Protein AF-A0AAJ1HR71-F1 (afdb_monomer)

Solvent-accessible surface area (backbone atoms only — not comparable to full-atom values): 4731 Å² total; per-residue (Å²): 134,82,80,77,71,55,48,75,35,75,50,74,50,80,42,56,54,75,44,79,48,62,70,69,57,53,53,54,48,35,72,79,36,60,74,57,45,64,77,50,57,89,41,65,93,49,55,93,77,60,80,49,70,48,70,53,66,50,37,35,35,42,35,36,41,66,42,86,74,64,44,73,47,79,46,78,107

pLDDT: mean 81.03, std 15.13, range [37.03, 97.25]

Secondary structure (DSSP, 8-state):
--TTSGGG-EEEEEEEEEEE--HHHHHHHHHH-TTHHHHTGGGGGGGGG---EEEEEEEEEEEETTSSSPEEEEEE-

Foldseek 3Di:
DDDPVCLQDKDKFFDFDKDWDDLVVVVVVCVVPVVVVVVCVVPVVCSVVDTDIDGDTAKMKMWRSPDVVIDIDIDGD

Sequence (77 aa):
MTGSKTLNSVGFTLTGTAAEVDQQYLEQIFAARPEMQQISANHSERRSILRPFAITPIAGSIYDLRQQPIFQKRIEF

Structure (mmCIF, N/CA/C/O backbone):
data_AF-A0AAJ1HR71-F1
#
_entry.id   AF-A0AAJ1HR71-F1
#
loop_
_atom_site.group_PDB
_atom_site.id
_atom_site.type_symbol
_atom_site.label_atom_id
_atom_site.label_alt_id
_atom_site.label_comp_id
_atom_site.label_asym_id
_atom_site.label_entity_id
_atom_site.label_seq_id
_atom_site.pdbx_PDB_ins_code
_atom_site.Cartn_x
_atom_site.Cartn_y
_atom_site.Cartn_z
_atom_site.occupancy
_atom_site.B_iso_or_equiv
_atom_site.auth_seq_id
_atom_site.auth_comp_id
_atom_site.auth_asym_id
_atom_site.auth_atom_id
_atom_site.pdbx_PDB_model_num
ATOM 1 N N . MET A 1 1 ? 2.658 -3.517 23.654 1.00 37.03 1 MET A N 1
ATOM 2 C CA . MET A 1 1 ? 3.253 -2.162 23.565 1.00 37.03 1 MET A CA 1
ATOM 3 C C . MET A 1 1 ? 2.123 -1.141 23.469 1.00 37.03 1 MET A C 1
ATOM 5 O O . MET A 1 1 ? 1.055 -1.475 22.983 1.00 37.03 1 MET A O 1
ATOM 9 N N . THR A 1 2 ? 2.317 0.020 24.082 1.00 42.53 2 THR A N 1
ATOM 10 C CA . THR A 1 2 ? 1.340 0.827 24.837 1.00 42.53 2 THR A CA 1
ATOM 11 C C . THR A 1 2 ? 0.333 1.635 23.997 1.00 42.53 2 THR A C 1
ATOM 13 O O . THR A 1 2 ? 0.712 2.474 23.185 1.00 42.53 2 THR A O 1
ATOM 16 N N . GLY A 1 3 ? -0.964 1.412 24.258 1.00 54.19 3 GLY A N 1
ATOM 17 C CA . GLY A 1 3 ? -2.129 1.924 23.518 1.00 54.19 3 GLY A CA 1
ATOM 18 C C . GLY A 1 3 ? -2.694 3.293 23.929 1.00 54.19 3 GLY A C 1
ATOM 19 O O . GLY A 1 3 ? -3.875 3.532 23.712 1.00 54.19 3 GLY A O 1
ATOM 20 N N . SER A 1 4 ? -1.900 4.205 24.505 1.00 53.62 4 SER A N 1
ATOM 21 C CA . SER A 1 4 ? -2.370 5.579 24.791 1.00 53.62 4 SER A CA 1
ATOM 22 C C . SER A 1 4 ? -2.060 6.587 23.677 1.00 53.62 4 SER A C 1
ATOM 24 O O . SER A 1 4 ? -2.746 7.597 23.561 1.00 53.62 4 SER A O 1
ATOM 26 N N . LYS A 1 5 ? -1.062 6.320 22.820 1.00 53.62 5 LYS A N 1
ATOM 27 C CA . LYS A 1 5 ? -0.666 7.237 21.731 1.00 53.62 5 LYS A CA 1
ATOM 28 C C . LYS A 1 5 ? -1.447 7.044 20.428 1.00 53.62 5 LYS A C 1
ATOM 30 O O . LYS A 1 5 ? -1.455 7.940 19.594 1.00 53.62 5 LYS A O 1
ATOM 35 N N . THR A 1 6 ? -2.109 5.904 20.241 1.00 56.75 6 THR A N 1
ATOM 36 C CA . THR A 1 6 ? -2.863 5.579 19.016 1.00 56.75 6 THR A CA 1
ATOM 37 C C . THR A 1 6 ? -4.262 6.193 18.975 1.00 56.75 6 THR A C 1
ATOM 39 O O . THR A 1 6 ? -4.823 6.328 17.895 1.00 56.75 6 THR A O 1
ATOM 42 N N . LEU A 1 7 ? -4.814 6.631 20.111 1.00 61.00 7 LEU A N 1
ATOM 43 C CA . LEU A 1 7 ? -6.130 7.288 20.185 1.00 61.00 7 LEU A CA 1
ATOM 44 C C . LEU A 1 7 ? -6.181 8.650 19.471 1.00 61.00 7 LEU A C 1
ATOM 46 O O . LEU A 1 7 ? -7.260 9.174 19.238 1.00 61.00 7 LEU A O 1
ATOM 50 N N . ASN A 1 8 ? -5.031 9.217 19.090 1.00 79.00 8 ASN A N 1
ATOM 51 C CA . ASN A 1 8 ? -4.969 10.398 18.232 1.00 79.00 8 ASN A CA 1
ATOM 52 C C . ASN A 1 8 ? -4.346 10.071 16.869 1.00 79.00 8 ASN A C 1
ATOM 54 O O . ASN A 1 8 ? -3.356 10.679 16.464 1.00 79.00 8 ASN A O 1
ATOM 58 N N . SER A 1 9 ? -4.872 9.056 16.184 1.00 85.38 9 SER A N 1
ATOM 59 C CA . SER A 1 9 ? -4.366 8.659 14.870 1.00 85.38 9 SER A CA 1
ATOM 60 C C . SER A 1 9 ? -5.486 8.337 13.888 1.00 85.38 9 SER A C 1
ATOM 62 O O . SER A 1 9 ? -6.582 7.923 14.269 1.00 85.38 9 SER A O 1
ATOM 64 N N . VAL A 1 10 ? -5.181 8.544 12.609 1.00 90.94 10 VAL A N 1
ATOM 65 C CA . VAL A 1 10 ? -5.951 8.003 11.491 1.00 90.94 10 VAL A CA 1
ATOM 66 C C . VAL A 1 10 ? -5.141 6.849 10.926 1.00 90.94 10 VAL A C 1
ATOM 68 O O . VAL A 1 10 ? -3.957 7.008 10.628 1.00 90.94 10 VAL A O 1
ATOM 71 N N . GLY A 1 11 ? -5.772 5.688 10.812 1.00 91.38 11 GLY A N 1
ATOM 72 C CA . GLY A 1 11 ? -5.177 4.490 10.239 1.00 91.38 11 GLY A CA 1
ATOM 73 C C . GLY A 1 11 ? -5.949 4.041 9.012 1.00 91.38 11 GLY A C 1
ATOM 74 O O . GLY A 1 11 ? -7.131 4.349 8.856 1.00 91.38 11 GLY A O 1
ATOM 75 N N . PHE A 1 12 ? -5.296 3.274 8.149 1.00 94.38 12 PHE A N 1
ATOM 76 C CA . P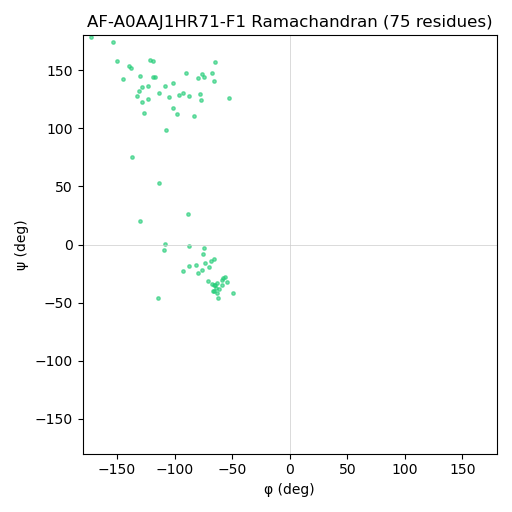HE A 1 12 ? -5.986 2.567 7.085 1.00 94.38 12 PHE A CA 1
ATOM 77 C C . PHE A 1 12 ? -5.418 1.164 6.914 1.00 94.38 12 PHE A C 1
ATOM 79 O O . PHE A 1 12 ? -4.260 0.896 7.236 1.00 94.38 12 PHE A O 1
ATOM 86 N N . THR A 1 13 ? -6.252 0.273 6.401 1.00 94.88 13 THR A N 1
ATOM 87 C CA . THR A 1 13 ? -5.857 -1.043 5.913 1.00 94.88 13 THR A CA 1
ATOM 88 C C . THR A 1 13 ? -6.161 -1.118 4.426 1.00 94.88 13 THR A C 1
ATOM 90 O O . THR A 1 13 ? -7.150 -0.554 3.952 1.00 94.88 13 THR A O 1
ATOM 93 N N . LEU A 1 14 ? -5.298 -1.810 3.687 1.00 96.31 14 LEU A N 1
ATOM 94 C CA . LEU A 1 14 ? -5.491 -2.102 2.275 1.00 96.31 14 LEU A CA 1
ATOM 95 C C . LEU A 1 14 ? -5.206 -3.582 2.046 1.00 96.31 14 LEU A C 1
ATOM 97 O O . LEU A 1 14 ? -4.156 -4.090 2.436 1.00 96.31 14 LEU A O 1
ATOM 101 N N . THR A 1 15 ? -6.147 -4.267 1.418 1.00 96.50 15 THR A N 1
ATOM 102 C CA . THR A 1 15 ? -6.010 -5.640 0.950 1.00 96.50 15 THR A CA 1
ATOM 103 C C . THR A 1 15 ? -6.045 -5.622 -0.566 1.00 96.50 15 THR A C 1
ATOM 105 O O . THR A 1 15 ? -6.927 -5.015 -1.173 1.00 96.50 15 THR A O 1
ATOM 108 N N . GLY A 1 16 ? -5.077 -6.288 -1.179 1.00 95.94 16 GLY A N 1
ATOM 109 C CA . GLY A 1 16 ? -4.913 -6.312 -2.620 1.00 95.94 16 GLY A CA 1
ATOM 110 C C . GLY A 1 16 ? -3.828 -7.289 -3.039 1.00 95.94 16 GLY A C 1
ATOM 111 O O . GLY A 1 16 ? -3.183 -7.919 -2.198 1.00 95.94 16 GLY A O 1
ATOM 112 N N . THR A 1 17 ? -3.619 -7.398 -4.343 1.00 97.25 17 THR A N 1
ATOM 113 C CA . THR A 1 17 ? -2.512 -8.169 -4.911 1.00 97.25 17 THR A CA 1
ATOM 114 C C . THR A 1 17 ? -1.316 -7.257 -5.126 1.00 97.25 17 THR A C 1
ATOM 116 O O . THR A 1 17 ? -1.458 -6.199 -5.739 1.00 97.25 17 THR A O 1
ATOM 119 N N . ALA A 1 18 ? -0.142 -7.670 -4.652 1.00 94.88 18 ALA A N 1
ATOM 120 C CA . ALA A 1 18 ? 1.109 -6.977 -4.920 1.00 94.88 18 ALA A CA 1
ATOM 121 C C . ALA A 1 18 ? 1.828 -7.639 -6.099 1.00 94.88 18 ALA A C 1
ATOM 123 O O . ALA A 1 18 ? 2.034 -8.853 -6.096 1.00 94.88 18 ALA A O 1
ATOM 124 N N . ALA A 1 19 ? 2.225 -6.840 -7.083 1.00 94.44 19 ALA A N 1
ATOM 125 C CA . ALA A 1 19 ? 3.047 -7.278 -8.201 1.00 94.44 19 ALA A CA 1
ATOM 126 C C . ALA A 1 19 ? 4.225 -6.324 -8.374 1.00 94.44 19 ALA A C 1
ATOM 128 O O . ALA A 1 19 ? 4.108 -5.122 -8.128 1.00 94.44 19 ALA A O 1
ATOM 129 N N . GLU A 1 20 ? 5.366 -6.872 -8.773 1.00 91.94 20 GLU A N 1
ATOM 130 C CA . GLU A 1 20 ? 6.517 -6.061 -9.144 1.00 91.94 20 GLU A CA 1
ATOM 131 C C . GLU A 1 20 ? 6.200 -5.260 -10.408 1.00 91.94 20 GLU A C 1
ATOM 133 O O . GLU A 1 20 ? 5.554 -5.765 -11.328 1.00 91.94 20 GLU A O 1
ATOM 138 N N . VAL A 1 21 ? 6.650 -4.011 -10.445 1.00 87.50 21 VAL A N 1
ATOM 139 C CA . VAL A 1 21 ? 6.508 -3.124 -11.601 1.00 87.50 21 VAL A CA 1
ATOM 140 C C . VAL A 1 21 ? 7.878 -2.662 -12.075 1.00 87.50 21 VAL A C 1
ATOM 142 O O . VAL A 1 21 ? 8.855 -2.703 -11.332 1.00 87.50 21 VAL A O 1
ATOM 145 N N . ASP A 1 22 ? 7.957 -2.235 -13.332 1.00 8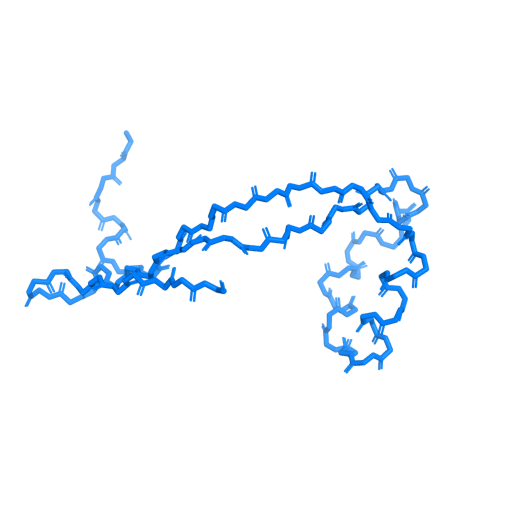4.81 22 ASP A N 1
ATOM 146 C CA . ASP A 1 22 ? 9.195 -1.699 -13.894 1.00 84.81 22 ASP A CA 1
ATOM 147 C C . ASP A 1 22 ? 9.546 -0.357 -13.227 1.00 84.81 22 ASP A C 1
ATOM 149 O O . ASP A 1 22 ? 8.674 0.442 -12.875 1.00 84.81 22 ASP A O 1
ATOM 153 N N . GLN A 1 23 ? 10.836 -0.069 -13.101 1.00 78.44 23 GLN A N 1
ATOM 154 C CA . GLN A 1 23 ? 11.342 1.240 -12.721 1.00 78.44 23 GLN A CA 1
ATOM 155 C C . GLN A 1 23 ? 10.818 2.358 -13.643 1.00 78.44 23 GLN A C 1
ATOM 157 O O . GLN A 1 23 ? 10.544 3.455 -13.159 1.00 78.44 23 GLN A O 1
ATOM 162 N N . GLN A 1 24 ? 10.579 2.086 -14.934 1.00 82.62 24 GLN A N 1
ATOM 163 C CA . GLN A 1 24 ? 9.957 3.059 -15.848 1.00 82.62 24 GLN A CA 1
ATOM 164 C C . GLN A 1 24 ? 8.566 3.522 -15.386 1.00 82.62 24 GLN A C 1
ATOM 166 O O . GLN A 1 24 ? 8.180 4.667 -15.622 1.00 82.62 24 GLN A O 1
ATOM 171 N N . TYR A 1 25 ? 7.818 2.663 -14.688 1.00 81.56 25 TYR A N 1
ATOM 172 C CA . TYR A 1 25 ? 6.514 3.016 -14.132 1.00 81.56 25 TYR A CA 1
ATOM 173 C C . TYR A 1 25 ? 6.635 4.055 -13.005 1.00 81.56 25 TYR A C 1
ATOM 175 O O . TYR A 1 25 ? 5.797 4.949 -12.890 1.00 81.56 25 TYR A O 1
ATOM 183 N N . LEU A 1 26 ? 7.712 4.009 -12.210 1.00 78.56 26 LEU A N 1
ATOM 184 C CA . LEU A 1 26 ? 7.981 5.041 -11.203 1.00 78.56 26 LEU A CA 1
ATOM 185 C C . LEU A 1 26 ? 8.282 6.399 -11.838 1.00 78.56 26 LEU A C 1
ATOM 187 O O . LEU A 1 26 ? 7.807 7.416 -11.338 1.00 78.56 26 LEU A O 1
ATOM 191 N N . GLU A 1 27 ? 9.032 6.427 -12.941 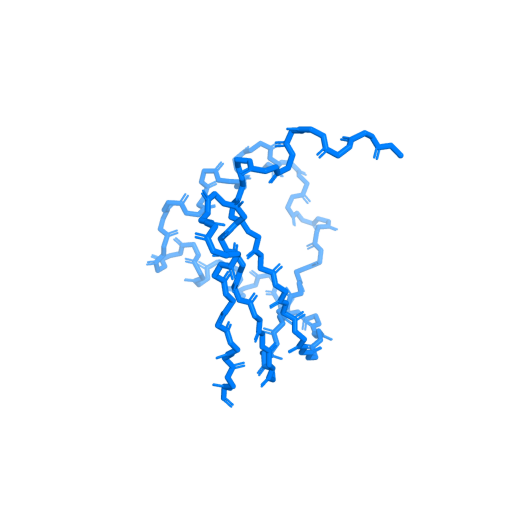1.00 81.62 27 GLU A N 1
ATOM 192 C CA . GLU A 1 27 ? 9.338 7.676 -13.651 1.00 81.62 27 GLU A CA 1
ATOM 193 C C . GLU A 1 27 ? 8.061 8.351 -14.172 1.00 81.62 27 GLU A C 1
ATOM 195 O O . GLU A 1 27 ? 7.910 9.567 -14.060 1.00 81.62 27 GLU A O 1
ATOM 200 N N . GLN A 1 28 ? 7.087 7.567 -14.649 1.00 84.25 28 GLN A N 1
ATOM 201 C CA . GLN A 1 28 ? 5.768 8.084 -15.036 1.00 84.25 28 GLN A CA 1
ATOM 202 C C . GLN A 1 28 ? 5.015 8.685 -13.840 1.00 84.25 28 GLN A C 1
ATOM 204 O O . GLN A 1 28 ? 4.426 9.761 -13.963 1.00 84.25 28 GLN A O 1
ATOM 209 N N . ILE A 1 29 ? 5.068 8.033 -12.671 1.00 82.00 29 ILE A N 1
ATOM 210 C CA . ILE A 1 29 ? 4.477 8.567 -11.436 1.00 82.00 29 ILE A CA 1
ATOM 211 C C . ILE A 1 29 ? 5.152 9.885 -11.050 1.00 82.00 29 ILE A C 1
ATOM 213 O O . ILE A 1 29 ? 4.456 10.854 -10.759 1.00 82.00 29 ILE A O 1
ATOM 217 N N . PHE A 1 30 ? 6.484 9.957 -11.079 1.00 82.12 30 PHE A N 1
ATOM 218 C CA . PHE A 1 30 ? 7.217 11.175 -10.734 1.00 82.12 30 PHE A CA 1
ATOM 219 C C . PHE A 1 30 ? 6.975 12.316 -11.723 1.00 82.12 30 PHE A C 1
ATOM 221 O O . PHE A 1 30 ? 6.906 13.468 -11.302 1.00 82.12 30 PHE A O 1
ATOM 228 N N . ALA A 1 31 ? 6.806 12.017 -13.012 1.00 85.56 31 ALA A N 1
ATOM 229 C CA . ALA A 1 31 ? 6.444 13.015 -14.013 1.00 85.56 31 ALA A CA 1
ATOM 230 C C . ALA A 1 31 ? 5.029 13.574 -13.780 1.00 85.56 31 ALA A C 1
ATOM 232 O O . ALA A 1 31 ? 4.810 14.777 -13.907 1.00 85.56 31 ALA A O 1
ATOM 233 N N . ALA A 1 32 ? 4.072 12.718 -13.406 1.00 87.44 32 ALA A N 1
ATOM 234 C CA . ALA A 1 32 ? 2.688 13.119 -13.141 1.00 87.44 32 ALA A CA 1
ATOM 235 C C . ALA A 1 32 ? 2.476 13.755 -11.750 1.00 87.44 32 ALA A C 1
ATOM 237 O O . ALA A 1 32 ? 1.508 14.496 -11.544 1.00 87.44 32 ALA A O 1
ATOM 238 N N . ARG A 1 33 ? 3.349 13.435 -10.788 1.00 83.56 33 ARG A N 1
ATOM 239 C CA . ARG A 1 33 ? 3.309 13.875 -9.383 1.00 83.56 33 ARG A CA 1
ATOM 240 C C . ARG A 1 33 ? 4.720 14.261 -8.908 1.00 83.56 33 ARG A C 1
ATOM 242 O O . ARG A 1 33 ? 5.348 13.488 -8.176 1.00 83.56 33 ARG A O 1
ATOM 249 N N . PRO A 1 34 ? 5.247 15.432 -9.312 1.00 81.31 34 PRO A N 1
ATOM 250 C CA . PRO A 1 34 ? 6.601 15.866 -8.956 1.00 81.31 34 PRO A CA 1
ATOM 251 C C . PRO A 1 34 ? 6.864 15.911 -7.444 1.00 81.31 34 PRO A C 1
ATOM 253 O O . PRO A 1 34 ? 7.985 15.677 -7.001 1.00 81.31 34 PRO A O 1
ATOM 256 N N . GLU A 1 35 ? 5.833 16.134 -6.628 1.00 80.94 35 GLU A N 1
ATOM 257 C CA . GLU A 1 35 ? 5.901 16.092 -5.165 1.00 80.94 35 GLU A C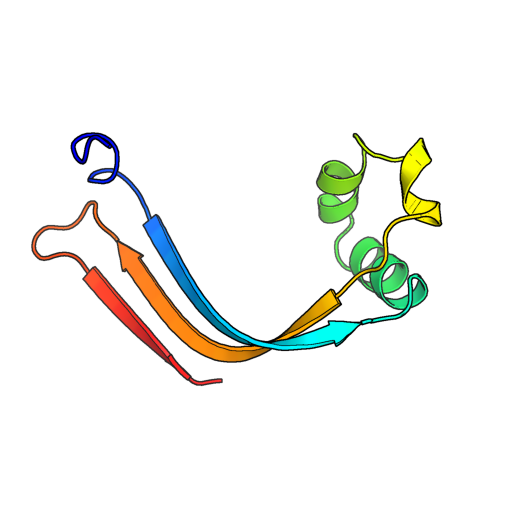A 1
ATOM 258 C C . GLU A 1 35 ? 6.397 14.740 -4.618 1.00 80.94 35 GLU A C 1
ATOM 260 O O . GLU A 1 35 ? 7.076 14.690 -3.592 1.00 80.94 35 GLU A O 1
ATOM 265 N N . MET A 1 36 ? 6.152 13.641 -5.337 1.00 77.06 36 MET A N 1
ATOM 266 C CA . MET A 1 36 ? 6.611 12.302 -4.954 1.00 77.06 36 MET A CA 1
ATOM 267 C C . MET A 1 36 ? 8.131 12.145 -5.090 1.00 77.06 36 MET A C 1
ATOM 269 O O . MET A 1 36 ? 8.723 11.275 -4.444 1.00 77.06 36 MET A O 1
ATOM 273 N N . GLN A 1 37 ? 8.796 13.014 -5.863 1.00 71.81 37 GLN A N 1
ATOM 274 C CA . GLN A 1 37 ? 10.253 13.011 -5.966 1.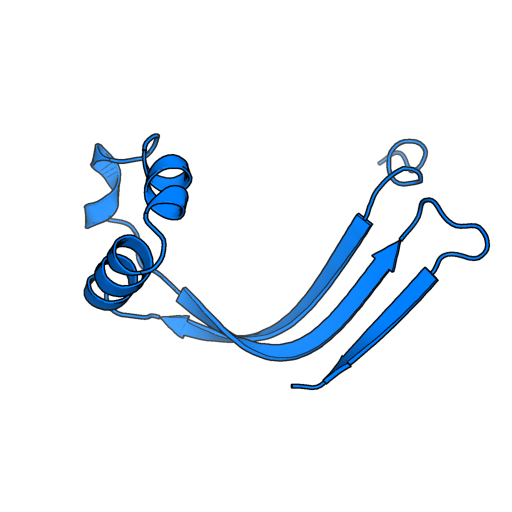00 71.81 37 GLN A CA 1
ATOM 275 C C . GLN A 1 37 ? 10.914 13.333 -4.620 1.00 71.81 37 GLN A C 1
ATOM 277 O O . GLN A 1 37 ? 11.949 12.741 -4.312 1.00 71.81 37 GLN A O 1
ATOM 282 N N . GLN A 1 38 ? 10.304 14.183 -3.783 1.00 67.44 38 GLN A N 1
ATOM 283 C CA . GLN A 1 38 ? 10.848 14.552 -2.468 1.00 67.44 38 GLN A CA 1
ATOM 284 C C . GLN A 1 38 ? 10.936 13.353 -1.514 1.00 67.44 38 GLN A C 1
ATOM 286 O O . GLN A 1 38 ? 11.922 13.204 -0.797 1.00 67.44 38 GLN A O 1
ATOM 291 N N . ILE A 1 39 ? 9.959 12.443 -1.562 1.00 64.81 39 ILE A N 1
ATOM 292 C CA . ILE A 1 39 ? 9.949 11.213 -0.749 1.00 64.81 39 ILE A CA 1
ATOM 293 C C . ILE A 1 39 ? 11.117 10.298 -1.148 1.00 64.81 39 ILE A C 1
ATOM 295 O O . ILE A 1 39 ? 11.747 9.654 -0.313 1.00 64.81 39 ILE A O 1
ATOM 299 N N . SER A 1 40 ? 11.453 10.290 -2.437 1.00 61.09 40 SER A N 1
ATOM 300 C CA . SER A 1 40 ? 12.566 9.518 -2.996 1.00 61.09 40 SER A CA 1
ATOM 301 C C . SER A 1 40 ? 13.924 10.243 -2.963 1.00 61.09 40 SER A C 1
ATOM 303 O O . SER A 1 40 ? 14.925 9.682 -3.422 1.00 61.09 40 SER A O 1
ATOM 305 N N . ALA A 1 41 ? 13.986 11.486 -2.469 1.00 59.75 41 ALA A N 1
ATOM 306 C CA . ALA A 1 41 ? 15.194 12.317 -2.496 1.00 59.75 41 ALA A CA 1
ATOM 307 C C . ALA A 1 41 ? 16.273 11.825 -1.516 1.00 59.75 41 ALA A C 1
ATOM 309 O O . ALA A 1 41 ? 17.456 11.883 -1.835 1.00 59.75 41 ALA A O 1
ATOM 310 N N . ASN A 1 42 ? 15.878 11.226 -0.388 1.00 56.41 42 ASN A N 1
ATOM 311 C CA . ASN A 1 42 ? 16.810 10.661 0.601 1.00 56.41 42 ASN A CA 1
ATOM 312 C C . ASN A 1 42 ? 17.464 9.331 0.164 1.00 56.41 42 ASN A C 1
ATOM 314 O O . ASN A 1 42 ? 18.286 8.777 0.890 1.00 56.41 42 ASN A O 1
ATOM 318 N N . HIS A 1 43 ? 17.098 8.796 -1.006 1.00 55.69 43 HIS A N 1
ATOM 319 C CA . HIS A 1 43 ? 17.534 7.480 -1.487 1.00 55.69 43 HIS A CA 1
ATOM 320 C C . HIS A 1 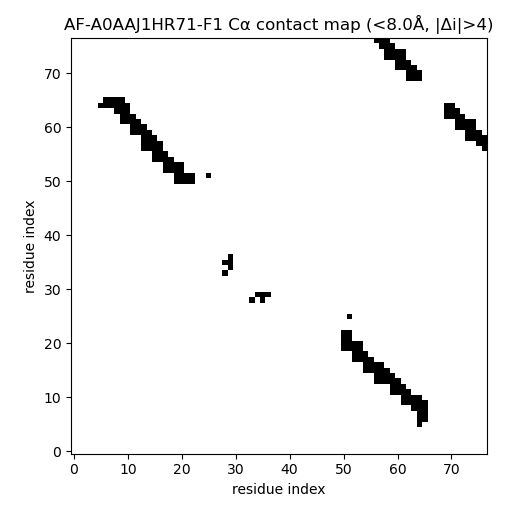43 ? 18.087 7.507 -2.921 1.00 55.69 43 HIS A C 1
ATOM 322 O O . HIS A 1 43 ? 18.131 6.462 -3.570 1.00 55.69 43 HIS A O 1
ATOM 328 N N . SER A 1 44 ? 18.503 8.678 -3.422 1.00 57.44 44 SER A N 1
ATOM 329 C CA . SER A 1 44 ? 18.983 8.875 -4.802 1.00 57.44 44 SER A CA 1
ATOM 330 C C . SER A 1 44 ? 20.035 7.844 -5.237 1.00 57.44 44 SER A C 1
ATOM 332 O O . SER A 1 44 ? 19.919 7.289 -6.326 1.00 57.44 44 SER A O 1
ATOM 334 N N . GLU A 1 45 ? 20.983 7.494 -4.365 1.00 55.25 45 GLU A N 1
ATOM 335 C CA . GLU A 1 45 ? 22.056 6.529 -4.659 1.00 55.25 45 GLU A CA 1
ATOM 336 C C . GLU A 1 45 ? 21.603 5.058 -4.697 1.00 55.25 45 GLU A C 1
ATOM 338 O O . GLU A 1 45 ? 22.317 4.206 -5.217 1.00 55.25 45 GLU A O 1
ATOM 343 N N . ARG A 1 46 ? 20.416 4.731 -4.167 1.00 58.94 46 ARG A N 1
ATOM 344 C CA . ARG A 1 46 ? 19.901 3.349 -4.085 1.00 58.94 46 ARG A CA 1
ATOM 345 C C . ARG A 1 46 ? 18.754 3.062 -5.048 1.00 58.94 46 ARG A C 1
ATOM 347 O O . ARG A 1 46 ? 18.255 1.943 -5.067 1.00 58.94 46 ARG A O 1
ATOM 354 N N . ARG A 1 47 ? 18.320 4.029 -5.862 1.00 62.56 47 ARG A N 1
ATOM 355 C CA . ARG A 1 47 ? 17.174 3.831 -6.770 1.00 62.56 47 ARG A CA 1
ATOM 356 C C . ARG A 1 47 ? 17.381 2.687 -7.759 1.00 62.56 47 ARG A C 1
ATOM 358 O O . ARG A 1 47 ? 16.432 1.969 -8.034 1.00 62.56 47 ARG A O 1
ATOM 365 N N . SER A 1 48 ? 18.611 2.477 -8.223 1.00 64.56 48 SER A N 1
ATOM 366 C CA . SER A 1 48 ? 18.966 1.397 -9.154 1.00 64.56 48 SER A CA 1
ATOM 367 C C . SER A 1 48 ? 18.880 -0.014 -8.558 1.00 64.56 48 SER A C 1
ATOM 369 O O . SER A 1 48 ? 18.899 -0.980 -9.314 1.00 64.56 48 SER A O 1
ATOM 371 N N . ILE A 1 49 ? 18.790 -0.155 -7.228 1.00 69.25 49 ILE A N 1
ATOM 372 C CA . ILE A 1 49 ? 18.668 -1.457 -6.544 1.00 69.25 49 ILE A CA 1
ATOM 373 C C . ILE A 1 49 ? 17.282 -1.689 -5.927 1.00 69.25 49 ILE A C 1
ATOM 375 O O . ILE A 1 49 ? 17.026 -2.760 -5.376 1.00 69.25 49 ILE A O 1
ATOM 379 N N . LEU A 1 50 ? 16.386 -0.699 -5.983 1.00 73.94 50 LEU A N 1
ATOM 380 C CA . LEU A 1 50 ? 15.030 -0.824 -5.455 1.00 73.94 50 LEU A CA 1
ATOM 381 C C . LEU A 1 50 ? 14.109 -1.417 -6.522 1.00 73.94 50 LEU A C 1
ATOM 383 O O . LEU A 1 50 ? 14.023 -0.904 -7.632 1.00 73.94 50 LEU A O 1
ATOM 387 N N . ARG A 1 51 ? 13.387 -2.480 -6.155 1.00 80.38 51 ARG A N 1
ATOM 388 C CA . ARG A 1 51 ? 12.365 -3.108 -7.001 1.00 80.38 51 ARG A CA 1
ATOM 389 C C . ARG A 1 51 ? 10.996 -2.586 -6.572 1.00 80.38 51 ARG A C 1
ATOM 391 O O . ARG A 1 51 ? 10.598 -2.853 -5.433 1.00 80.38 51 ARG A O 1
ATOM 398 N N . PRO A 1 52 ? 10.301 -1.797 -7.403 1.00 81.69 52 PRO A N 1
ATOM 399 C CA . PRO A 1 52 ? 9.009 -1.264 -7.020 1.00 81.69 52 PRO A CA 1
ATOM 400 C C . PRO A 1 52 ? 7.925 -2.331 -7.107 1.00 81.69 52 PRO A C 1
ATOM 402 O O . PRO A 1 52 ? 7.938 -3.195 -7.979 1.00 81.69 52 PRO A O 1
ATOM 405 N N . PHE A 1 53 ? 6.953 -2.230 -6.208 1.00 89.50 53 PHE A N 1
ATOM 406 C CA . PHE A 1 53 ? 5.751 -3.051 -6.221 1.00 89.50 53 PHE A CA 1
ATOM 407 C C . PHE A 1 53 ? 4.531 -2.143 -6.264 1.00 89.50 53 PHE A C 1
ATOM 409 O O . PHE A 1 53 ? 4.459 -1.156 -5.529 1.00 89.50 53 PHE A O 1
ATOM 416 N N . ALA A 1 54 ? 3.565 -2.494 -7.104 1.00 90.81 54 ALA A N 1
ATOM 417 C CA . ALA A 1 54 ? 2.246 -1.887 -7.104 1.00 90.81 54 ALA A CA 1
ATOM 418 C C . ALA A 1 54 ? 1.258 -2.822 -6.404 1.00 90.81 54 ALA A C 1
ATOM 420 O O . ALA A 1 54 ? 1.299 -4.040 -6.589 1.00 90.81 54 ALA A O 1
ATOM 421 N N . ILE A 1 55 ? 0.370 -2.240 -5.600 1.00 94.00 55 ILE A N 1
ATOM 422 C CA . ILE A 1 55 ? -0.750 -2.956 -4.990 1.00 94.00 55 ILE A CA 1
ATOM 423 C C . ILE A 1 55 ? -1.997 -2.613 -5.796 1.00 94.00 55 ILE A C 1
ATOM 425 O O . ILE A 1 55 ? -2.408 -1.454 -5.819 1.00 94.00 55 ILE A O 1
ATOM 429 N N . THR A 1 56 ? -2.613 -3.616 -6.418 1.00 94.94 56 THR A N 1
ATOM 430 C CA . THR A 1 56 ? -3.959 -3.488 -6.985 1.00 94.94 56 THR A CA 1
ATOM 431 C C . THR A 1 56 ? -4.963 -3.721 -5.859 1.00 94.94 56 THR A C 1
ATOM 433 O O . THR A 1 56 ? -5.027 -4.839 -5.333 1.00 94.94 56 THR A O 1
ATOM 436 N N . PRO A 1 57 ? -5.696 -2.683 -5.422 1.00 95.56 57 PRO A N 1
ATOM 437 C CA . PRO A 1 57 ? -6.554 -2.782 -4.255 1.00 95.56 57 PRO A CA 1
ATOM 438 C C . PRO A 1 57 ? -7.817 -3.591 -4.568 1.00 95.56 57 PRO A C 1
ATOM 440 O O . PRO A 1 57 ? -8.362 -3.507 -5.661 1.00 95.56 57 PRO A O 1
ATOM 443 N N . ILE A 1 58 ? -8.276 -4.368 -3.589 1.00 96.69 58 ILE A N 1
ATOM 444 C CA . ILE A 1 58 ? -9.534 -5.132 -3.634 1.00 96.69 58 ILE A CA 1
ATOM 445 C C . ILE A 1 58 ? -10.491 -4.579 -2.578 1.00 96.69 58 ILE A C 1
ATOM 447 O O . ILE A 1 58 ? -11.665 -4.334 -2.834 1.00 96.69 58 ILE A O 1
ATOM 451 N N . ALA A 1 59 ? -9.975 -4.355 -1.370 1.00 96.75 59 ALA A N 1
ATOM 452 C CA . ALA A 1 59 ? -10.739 -3.794 -0.271 1.00 96.75 59 ALA A CA 1
ATOM 453 C C . ALA A 1 59 ? -9.829 -2.991 0.654 1.00 96.75 59 ALA A C 1
ATOM 455 O O . ALA A 1 59 ? -8.623 -3.217 0.730 1.00 96.75 59 ALA A O 1
ATOM 456 N N . GLY A 1 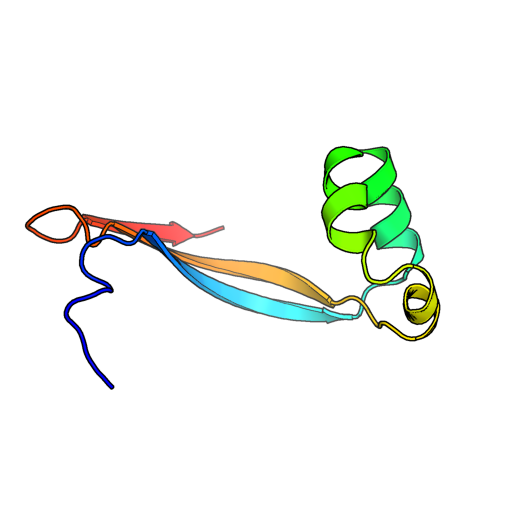60 ? -10.416 -2.073 1.405 1.00 96.31 60 GLY A N 1
ATOM 457 C CA . GLY A 1 60 ? -9.709 -1.333 2.435 1.00 96.31 60 GLY A CA 1
ATOM 458 C C . GLY A 1 60 ? -10.635 -0.865 3.540 1.00 96.31 60 GLY A C 1
ATOM 459 O O . GLY A 1 60 ? -11.858 -1.024 3.491 1.00 96.31 60 GLY A O 1
ATOM 460 N N . SER A 1 61 ? -10.050 -0.292 4.578 1.00 96.12 61 SER A N 1
ATOM 461 C CA . SER A 1 61 ? -10.799 0.401 5.619 1.00 96.12 61 SER A CA 1
ATOM 462 C C . SER A 1 61 ? -10.017 1.596 6.122 1.00 96.12 61 SER A C 1
ATOM 464 O O . SER A 1 61 ? -8.799 1.531 6.249 1.00 96.12 61 SER A O 1
ATOM 466 N N . ILE A 1 62 ? -10.724 2.681 6.416 1.00 94.75 62 ILE A N 1
ATOM 467 C CA . ILE A 1 62 ? -10.178 3.860 7.087 1.00 94.75 62 ILE A CA 1
ATOM 468 C C . ILE A 1 62 ? -10.746 3.889 8.499 1.00 94.75 62 ILE A C 1
ATOM 470 O O . ILE A 1 62 ? -11.944 3.669 8.686 1.00 94.75 62 ILE A O 1
ATOM 474 N N . TYR A 1 63 ? -9.882 4.178 9.464 1.00 93.69 63 TYR A N 1
ATOM 475 C CA . TYR A 1 63 ? -10.196 4.272 10.881 1.00 93.69 63 TYR A CA 1
ATOM 476 C C . TYR A 1 63 ? -9.788 5.652 11.380 1.00 93.69 63 TYR A C 1
ATOM 478 O O . TYR A 1 63 ? -8.625 6.034 11.247 1.00 93.69 63 TYR A O 1
ATOM 486 N N . ASP A 1 64 ? -10.718 6.384 11.983 1.00 93.06 64 ASP A N 1
ATOM 487 C CA . ASP A 1 64 ? -10.399 7.597 12.730 1.00 93.06 64 ASP A CA 1
ATOM 488 C C . ASP A 1 64 ? -10.552 7.311 14.223 1.00 93.06 64 ASP A C 1
ATOM 490 O O . ASP A 1 64 ? -11.659 7.311 14.769 1.00 93.06 64 ASP A O 1
ATOM 494 N N . LEU A 1 65 ? -9.418 7.034 14.875 1.00 90.62 65 LEU A N 1
ATOM 495 C CA . LEU A 1 65 ? -9.368 6.675 16.293 1.00 90.62 65 LEU A CA 1
ATOM 496 C C . LEU A 1 65 ? -9.578 7.887 17.214 1.00 90.62 65 LEU A C 1
ATOM 498 O O . LEU A 1 65 ? -9.720 7.705 18.421 1.00 90.62 65 LEU A O 1
ATOM 502 N N . ARG A 1 66 ? -9.614 9.104 16.648 1.00 89.19 66 ARG A N 1
ATOM 503 C CA . ARG A 1 66 ? -9.870 10.361 17.373 1.00 89.19 66 ARG A CA 1
ATOM 504 C C . ARG A 1 66 ? -11.339 10.541 17.730 1.00 89.19 66 ARG A C 1
ATOM 506 O O . ARG A 1 66 ? -11.659 11.330 18.615 1.00 89.19 66 ARG A O 1
ATOM 513 N N . GLN A 1 67 ? -12.229 9.863 17.010 1.00 86.81 67 GLN A N 1
ATOM 514 C CA . GLN A 1 67 ? -13.670 9.956 17.214 1.00 86.81 67 GLN A CA 1
ATOM 515 C C . GLN A 1 67 ? -14.135 8.901 18.222 1.00 86.81 67 GLN A C 1
ATOM 517 O O . GLN A 1 67 ? -13.568 7.812 18.306 1.00 86.81 67 GLN A O 1
ATOM 522 N N . GLN A 1 68 ? -15.165 9.236 19.001 1.00 88.31 68 GLN A N 1
ATOM 52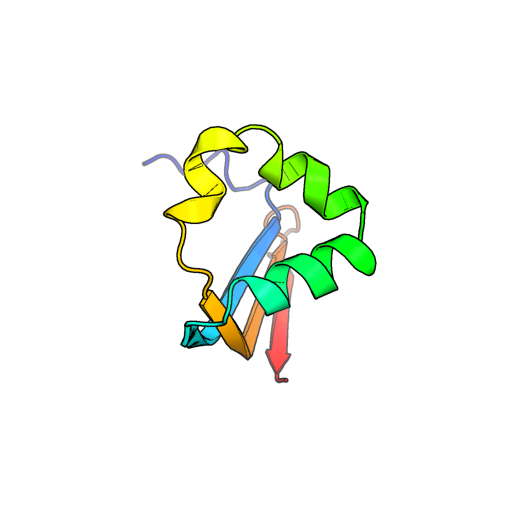3 C CA . GLN A 1 68 ? -15.825 8.322 19.933 1.00 88.31 68 GLN A CA 1
ATOM 524 C C . GLN A 1 68 ? -17.336 8.323 19.635 1.00 88.31 68 GLN A C 1
ATO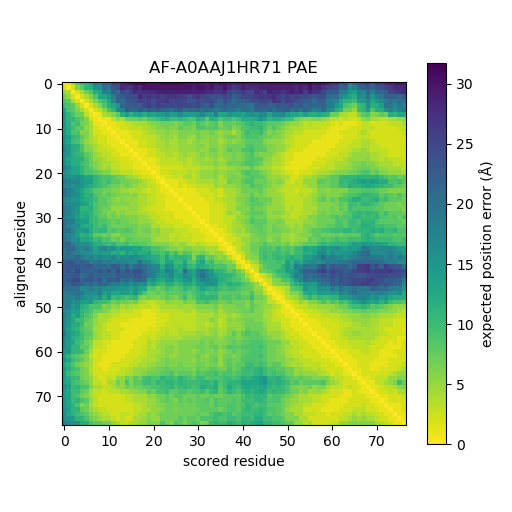M 526 O O . GLN A 1 68 ? -17.975 9.359 19.831 1.00 88.31 68 GLN A O 1
ATOM 531 N N . PRO A 1 69 ? -17.918 7.205 19.154 1.00 87.69 69 PRO A N 1
ATOM 532 C CA . PRO A 1 69 ? -17.245 5.939 18.848 1.00 87.69 69 PRO A CA 1
ATOM 533 C C . PRO A 1 69 ? -16.244 6.081 17.690 1.00 87.69 69 PRO A C 1
ATOM 535 O O . PRO A 1 69 ? -16.358 6.996 16.874 1.00 87.69 69 PRO A O 1
ATOM 538 N N . ILE A 1 70 ? -15.267 5.171 17.624 1.00 89.19 70 ILE A N 1
ATOM 539 C CA . ILE A 1 70 ? -14.282 5.127 16.535 1.00 89.19 70 ILE A CA 1
ATOM 540 C C . ILE A 1 70 ? -15.019 5.106 15.197 1.00 89.19 70 ILE A C 1
ATOM 542 O O . ILE A 1 70 ? -15.857 4.236 14.951 1.00 89.19 70 ILE A O 1
ATOM 546 N N . PHE A 1 71 ? -14.679 6.043 14.315 1.00 92.88 71 PHE A N 1
ATOM 547 C CA . PHE A 1 71 ? -15.206 6.029 12.960 1.00 92.88 71 PHE A CA 1
ATOM 548 C C . PHE A 1 71 ? -14.458 4.980 12.138 1.00 92.88 71 PHE A C 1
ATOM 550 O O . PHE A 1 71 ? -13.227 4.984 12.083 1.00 92.88 71 PHE A O 1
ATOM 557 N N . GLN A 1 72 ? -15.207 4.108 11.465 1.00 94.06 72 GLN A N 1
ATOM 558 C CA . GLN A 1 72 ? -14.677 3.150 10.505 1.00 94.06 72 GLN A CA 1
ATOM 559 C C . GLN A 1 72 ? -15.495 3.205 9.217 1.00 94.06 72 GLN A C 1
ATOM 561 O O . GLN A 1 72 ? -16.723 3.118 9.248 1.00 94.06 72 GLN A O 1
ATOM 566 N N . LYS A 1 73 ? -14.810 3.273 8.072 1.00 95.56 73 LYS A N 1
ATOM 567 C CA . LYS A 1 73 ? -15.435 3.148 6.752 1.00 95.56 73 LYS A CA 1
ATOM 568 C C . LYS A 1 73 ? -14.717 2.099 5.920 1.00 95.56 73 LYS A C 1
ATOM 570 O O . LYS A 1 73 ? -13.520 2.226 5.670 1.00 95.56 73 LYS A O 1
ATOM 575 N N . ARG A 1 74 ? -15.465 1.090 5.471 1.00 95.25 74 ARG A N 1
ATOM 576 C CA . ARG A 1 74 ? -15.000 0.099 4.496 1.00 95.25 74 ARG A CA 1
ATOM 577 C C . ARG A 1 74 ? -15.081 0.682 3.086 1.00 95.25 74 ARG A C 1
ATOM 579 O O . ARG A 1 74 ? -16.000 1.442 2.782 1.00 95.25 74 ARG A O 1
ATOM 586 N N . ILE A 1 75 ? -14.105 0.337 2.258 1.00 94.38 75 ILE A N 1
ATOM 587 C CA . ILE A 1 75 ? -14.018 0.739 0.854 1.00 94.38 75 ILE A CA 1
ATOM 588 C C . ILE A 1 75 ? -13.803 -0.525 0.025 1.00 94.38 75 ILE A C 1
ATOM 590 O O . ILE A 1 75 ? -12.988 -1.372 0.396 1.00 94.38 75 ILE A O 1
ATOM 594 N N . GLU A 1 76 ? -14.534 -0.631 -1.076 1.00 92.81 76 GLU A N 1
ATOM 595 C CA . GLU A 1 76 ? -14.374 -1.655 -2.111 1.00 92.81 76 GLU A CA 1
ATOM 596 C C . GLU A 1 76 ? -14.033 -0.933 -3.420 1.00 92.81 76 GLU A C 1
ATOM 598 O O . GLU A 1 76 ? -14.469 0.209 -3.608 1.00 92.81 76 GLU A O 1
ATOM 603 N N . PHE A 1 77 ? -13.183 -1.548 -4.245 1.00 88.06 77 PHE A N 1
ATOM 604 C CA . PHE A 1 77 ? -12.551 -0.928 -5.416 1.00 88.06 77 PHE A CA 1
ATOM 605 C C . PHE A 1 77 ? -13.008 -1.568 -6.724 1.00 88.06 77 PHE A C 1
ATOM 607 O O . PHE A 1 77 ? -13.270 -2.791 -6.719 1.00 88.06 77 PHE A O 1
#

Mean predicted aligned error: 8.49 Å

Radius of gyration: 16.79 Å; Cα contacts (8 Å, |Δi|>4): 94; chains: 1; bounding box: 39×24×41 Å

Organism: Limosilactobacillus mucosae (NCBI:txid97478)

InterPro domains:
  IPR012349 FMN-binding split barrel [G3DSA:2.30.110.10] (1-77)